Protein AF-A0AAC9HJ24-F1 (afdb_monomer_lite)

Radius of gyration: 16.15 Å; chains: 1; bounding box: 40×28×43 Å

Secondary structure (DSSP, 8-state):
----SHHHHHHHHHHHTTS---HHHHHHHHHHHHH-----EEESS----S-S-EEEEEPPTT-----TT-EE---SHHHHHHHHHTT-EE-SSS----PPTT-EEEE-PBPTTTSTHHHHSS-------GGGBPPEEEEE--

Sequence (142 aa):
MTAMKSDAWDNLMALGDKIDVTREDVREAIKKVRKNKVFKAVLSTTVLPVDGIYVVVTWPPGEIPDIRSVSHYIGHPATRDIVESLGAVPAESKLFKGLEVGERAVCFPIQQGKSKRAENGFTVDQDVNLEDLSVRIITRLG

Organism: Neomoorella thermoacetica (NCBI:txid1525)

Foldseek 3Di:
DDDDPPPVVVVVVVCCVVPVADPVNVVVVVVLVVPPQDAQEEEADDDALDDADKDKDWDDPPDDRQQAQHEYLYPQVLVVVVVVVSHHDHDPDSDDPHDDAFHKYKYWYFDPPRAPCVPPVDGDRDNDDSNRTTIMMMHGHD

pLDDT: mean 75.46, std 17.58, range [37.06, 95.38]

Structure (mmCIF, N/CA/C/O backbone):
data_AF-A0AAC9HJ24-F1
#
_entry.id   AF-A0AAC9HJ24-F1
#
loop_
_atom_site.group_PDB
_atom_site.id
_atom_site.type_symbol
_atom_site.label_atom_id
_atom_site.label_alt_id
_atom_site.label_comp_id
_atom_site.label_asym_id
_atom_site.label_entity_id
_atom_site.label_seq_id
_atom_site.pdbx_PDB_ins_code
_atom_site.Cartn_x
_atom_site.Cartn_y
_atom_site.Cartn_z
_atom_site.occupancy
_atom_site.B_iso_or_equiv
_ato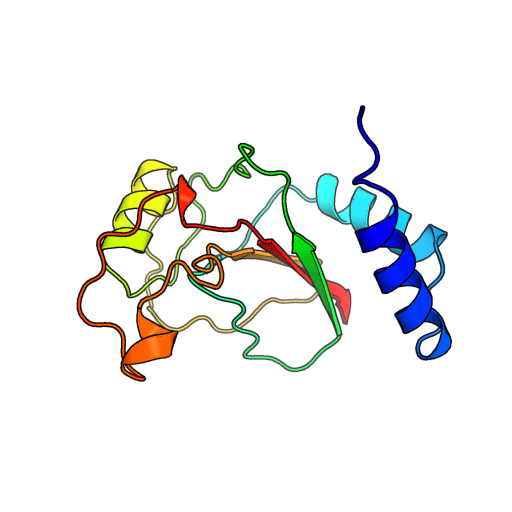m_site.auth_seq_id
_atom_site.auth_comp_id
_atom_site.auth_asym_id
_atom_site.auth_atom_id
_atom_site.pdbx_PDB_model_num
ATOM 1 N N . MET A 1 1 ? 27.026 -13.974 9.454 1.00 37.06 1 MET A N 1
ATOM 2 C CA . MET A 1 1 ? 27.160 -12.574 9.911 1.00 37.06 1 MET A CA 1
ATOM 3 C C . MET A 1 1 ? 25.862 -11.865 9.576 1.00 37.06 1 MET A C 1
ATOM 5 O O . MET A 1 1 ? 25.610 -11.639 8.404 1.00 37.06 1 MET A O 1
ATOM 9 N N . THR A 1 2 ? 25.013 -11.595 10.569 1.00 41.03 2 THR A N 1
ATOM 10 C CA . THR A 1 2 ? 23.695 -10.976 10.344 1.00 41.03 2 THR A CA 1
ATOM 11 C C . THR A 1 2 ? 23.465 -9.896 11.396 1.00 41.03 2 THR A C 1
ATOM 13 O O . THR A 1 2 ? 22.717 -10.083 12.349 1.00 41.03 2 THR A O 1
ATOM 16 N N . ALA A 1 3 ? 24.157 -8.770 11.231 1.00 44.06 3 ALA A N 1
ATOM 17 C CA . ALA A 1 3 ? 23.926 -7.534 11.969 1.00 44.06 3 ALA A CA 1
ATOM 18 C C . ALA A 1 3 ? 23.355 -6.513 10.976 1.00 44.06 3 ALA A C 1
ATOM 20 O O . ALA A 1 3 ? 24.089 -5.776 10.337 1.00 44.06 3 ALA A O 1
ATOM 21 N N . MET A 1 4 ? 22.045 -6.580 10.745 1.00 40.06 4 MET A N 1
ATOM 22 C CA . MET A 1 4 ? 21.308 -5.606 9.918 1.00 40.06 4 MET A CA 1
ATOM 23 C C . MET A 1 4 ? 19.913 -5.303 10.484 1.00 40.06 4 MET A C 1
ATOM 25 O O . MET A 1 4 ? 19.146 -4.552 9.894 1.00 40.06 4 MET A O 1
ATOM 29 N N . LYS A 1 5 ? 19.556 -5.904 11.631 1.00 48.88 5 LYS A N 1
ATOM 30 C CA . LYS A 1 5 ? 18.269 -5.658 12.286 1.00 48.88 5 LYS A CA 1
ATOM 31 C C . LYS A 1 5 ? 18.314 -4.449 13.225 1.00 48.88 5 LYS A C 1
ATOM 33 O O . LYS A 1 5 ? 17.261 -3.866 13.395 1.00 48.88 5 LYS A O 1
ATOM 38 N N . SER A 1 6 ? 19.455 -4.057 13.804 1.00 54.88 6 SER A N 1
ATOM 39 C CA . SER A 1 6 ? 19.523 -2.965 14.800 1.00 54.88 6 SER A CA 1
ATOM 40 C C . SER A 1 6 ? 19.163 -1.601 14.216 1.00 54.88 6 SER A C 1
ATOM 42 O O . SER A 1 6 ? 18.322 -0.896 14.763 1.00 54.88 6 SER A O 1
ATOM 44 N N . ASP A 1 7 ? 19.691 -1.279 13.041 1.00 57.22 7 ASP A N 1
ATOM 45 C CA . ASP A 1 7 ? 19.792 0.120 12.616 1.00 57.22 7 ASP A CA 1
ATOM 46 C C . ASP A 1 7 ? 18.432 0.740 12.262 1.00 57.22 7 ASP A C 1
ATOM 48 O O . ASP A 1 7 ? 18.179 1.915 12.520 1.00 57.22 7 ASP A O 1
ATOM 52 N N . ALA A 1 8 ? 17.505 -0.048 11.713 1.00 53.66 8 ALA A N 1
ATOM 53 C CA . ALA A 1 8 ? 16.149 0.424 11.429 1.00 53.66 8 ALA A CA 1
ATOM 54 C C . ALA A 1 8 ? 15.326 0.643 12.712 1.00 53.66 8 ALA A C 1
ATOM 56 O O . ALA A 1 8 ? 14.492 1.546 12.754 1.00 53.66 8 ALA A O 1
ATOM 57 N N . TRP A 1 9 ? 15.563 -0.162 13.753 1.00 53.41 9 TRP A N 1
ATOM 58 C CA . TRP A 1 9 ? 14.880 -0.029 15.042 1.00 53.41 9 TRP A CA 1
ATOM 59 C C . TRP A 1 9 ? 15.427 1.140 15.846 1.00 53.41 9 TRP A C 1
ATOM 61 O O . TRP A 1 9 ? 14.641 1.888 16.422 1.00 53.41 9 TRP A O 1
ATOM 71 N N . ASP A 1 10 ? 16.743 1.330 15.839 1.00 60.66 10 ASP A N 1
ATOM 72 C CA . ASP A 1 10 ? 17.397 2.419 16.562 1.00 60.66 10 ASP A CA 1
ATOM 73 C C . ASP A 1 10 ? 16.982 3.785 15.992 1.00 60.66 10 ASP A C 1
ATOM 75 O O . ASP A 1 10 ? 16.647 4.702 16.743 1.00 60.66 10 ASP A O 1
ATOM 79 N N . ASN A 1 11 ? 16.850 3.886 14.664 1.00 58.94 11 ASN A N 1
ATOM 80 C CA . ASN A 1 11 ? 16.320 5.078 13.995 1.00 58.94 11 ASN A CA 1
ATOM 81 C C . ASN A 1 11 ? 14.836 5.350 14.313 1.00 58.94 11 ASN A C 1
ATOM 83 O O . ASN A 1 11 ? 14.424 6.507 14.382 1.00 58.94 11 ASN A O 1
ATOM 87 N N . LEU A 1 12 ? 14.029 4.303 14.527 1.00 52.09 12 LEU A N 1
ATOM 88 C CA . LEU A 1 12 ? 12.617 4.441 14.903 1.00 52.09 12 LEU A CA 1
ATOM 89 C C . LEU A 1 12 ? 12.463 4.934 16.352 1.00 52.09 12 LEU A C 1
ATOM 91 O O . LEU A 1 12 ? 11.565 5.720 16.640 1.00 52.09 12 LEU A O 1
ATOM 95 N N . MET A 1 13 ? 13.356 4.501 17.250 1.00 51.88 13 MET A N 1
ATOM 96 C CA . MET A 1 13 ? 13.385 4.928 18.657 1.00 51.88 13 MET A CA 1
ATOM 97 C C . MET A 1 13 ? 13.841 6.380 18.806 1.00 51.88 13 MET A C 1
ATOM 99 O O . MET A 1 13 ? 13.272 7.106 19.613 1.00 51.88 13 MET A O 1
ATOM 103 N N . ALA A 1 14 ? 14.796 6.830 17.988 1.00 58.31 14 ALA A N 1
ATOM 104 C CA . ALA A 1 14 ? 15.254 8.221 17.985 1.00 58.31 14 ALA A CA 1
ATOM 105 C C . ALA A 1 14 ? 14.160 9.228 17.558 1.00 58.31 14 ALA A C 1
ATOM 107 O O . ALA A 1 14 ? 14.235 10.407 17.899 1.00 58.31 14 ALA A O 1
ATOM 108 N N . LEU A 1 15 ? 13.126 8.779 16.830 1.00 50.28 15 LEU A N 1
ATOM 109 C CA . LEU A 1 15 ? 11.932 9.586 16.536 1.00 50.28 15 LEU A CA 1
ATOM 110 C C . LEU A 1 15 ? 10.905 9.595 17.685 1.00 50.28 15 LEU A C 1
ATOM 112 O O . LEU A 1 15 ? 10.113 10.535 17.773 1.00 50.28 15 LEU A O 1
ATOM 116 N N . GLY A 1 16 ? 10.922 8.579 18.556 1.00 46.94 16 GLY A N 1
ATOM 117 C CA . GLY A 1 16 ? 10.030 8.443 19.715 1.00 46.94 16 GLY A CA 1
ATOM 118 C C . GLY A 1 16 ? 10.284 9.475 20.817 1.00 46.94 16 GLY A C 1
ATOM 119 O O . GLY A 1 16 ? 9.381 9.789 21.578 1.00 46.94 16 GLY A O 1
ATOM 120 N N . ASP A 1 17 ? 11.452 10.119 20.844 1.00 48.69 17 ASP A N 1
ATOM 121 C CA . ASP A 1 17 ? 11.712 11.222 21.785 1.00 48.69 17 ASP A CA 1
ATOM 122 C C . ASP A 1 17 ? 10.879 12.488 21.479 1.00 48.69 17 ASP A C 1
ATOM 124 O O . ASP A 1 17 ? 10.866 13.434 22.267 1.00 48.69 17 ASP A O 1
ATOM 128 N N . LYS A 1 18 ? 10.167 12.533 20.340 1.00 49.94 18 LYS A N 1
ATOM 129 C CA . LYS A 1 18 ? 9.280 13.648 19.952 1.00 49.94 18 LYS A CA 1
ATOM 130 C C . LYS A 1 18 ? 7.796 13.281 19.888 1.00 49.94 18 LYS A C 1
ATOM 132 O O . LYS A 1 18 ? 6.979 14.163 19.629 1.00 49.94 18 LYS A O 1
ATOM 137 N N . ILE A 1 19 ? 7.438 12.015 20.095 1.00 55.00 19 ILE A N 1
ATOM 138 C CA . ILE A 1 19 ? 6.058 11.524 20.035 1.00 55.00 19 ILE A CA 1
ATOM 139 C C . ILE A 1 19 ? 5.934 10.411 21.075 1.00 55.00 19 ILE A C 1
ATOM 141 O O . ILE A 1 19 ? 6.689 9.452 21.000 1.00 55.00 19 ILE A O 1
ATOM 145 N N . ASP A 1 20 ? 4.990 10.535 22.009 1.00 61.66 20 ASP A N 1
ATOM 146 C CA . ASP A 1 20 ? 4.744 9.613 23.132 1.00 61.66 20 ASP A CA 1
ATOM 147 C C . ASP A 1 20 ? 4.238 8.231 22.646 1.00 61.66 20 ASP A C 1
ATOM 149 O O . ASP A 1 20 ? 3.083 7.853 22.827 1.00 61.66 20 ASP A O 1
ATOM 153 N N . VAL A 1 21 ? 5.080 7.512 21.900 1.00 58.78 21 VAL A N 1
ATOM 154 C CA . VAL A 1 21 ? 4.805 6.223 21.256 1.00 58.78 21 VAL A CA 1
ATOM 155 C C . VAL A 1 21 ? 5.778 5.205 21.827 1.00 58.78 21 VAL A C 1
ATOM 157 O O . VAL A 1 21 ? 6.984 5.257 21.579 1.00 58.78 21 VAL A O 1
ATOM 160 N N . THR A 1 22 ? 5.255 4.251 22.591 1.00 71.19 22 THR A N 1
ATOM 161 C CA . THR A 1 22 ? 6.073 3.247 23.273 1.00 71.19 22 THR A CA 1
ATOM 162 C C . THR A 1 22 ? 6.431 2.071 22.358 1.00 71.19 22 THR A C 1
ATOM 164 O O . THR A 1 22 ? 5.835 1.835 21.301 1.00 71.19 22 THR A O 1
ATOM 167 N N . ARG A 1 23 ? 7.412 1.261 22.783 1.00 58.44 23 ARG A N 1
ATOM 168 C CA . ARG A 1 23 ? 7.780 0.010 22.091 1.00 58.44 23 ARG A CA 1
ATOM 169 C C . ARG A 1 23 ? 6.606 -0.963 22.012 1.00 58.44 23 ARG A C 1
ATOM 171 O O . ARG A 1 23 ? 6.455 -1.683 21.021 1.00 58.44 23 ARG A O 1
ATOM 178 N N . GLU A 1 24 ? 5.798 -0.993 23.060 1.00 68.62 24 GLU A N 1
ATOM 179 C CA . GLU A 1 24 ? 4.590 -1.797 23.164 1.00 68.62 24 GLU A CA 1
ATOM 180 C C . GLU A 1 24 ? 3.522 -1.314 22.174 1.00 68.62 24 GLU A C 1
ATOM 182 O O . GLU A 1 24 ? 2.938 -2.156 21.492 1.00 68.62 24 GLU A O 1
ATOM 187 N N . ASP A 1 25 ? 3.363 -0.001 21.976 1.00 64.75 25 ASP A N 1
ATOM 188 C CA . ASP A 1 25 ? 2.429 0.558 20.986 1.00 64.75 25 ASP A CA 1
ATOM 189 C C . ASP A 1 25 ? 2.808 0.168 19.556 1.00 64.75 25 ASP A C 1
ATOM 191 O O . ASP A 1 25 ? 1.959 -0.268 18.777 1.00 64.75 25 ASP A O 1
ATOM 195 N N . VAL A 1 26 ? 4.098 0.235 19.210 1.00 61.03 26 VAL A N 1
ATOM 196 C CA . VAL A 1 26 ? 4.589 -0.198 17.890 1.00 61.03 26 VAL A CA 1
ATOM 197 C C . VAL A 1 26 ? 4.390 -1.704 17.702 1.00 61.03 26 VAL A C 1
ATOM 199 O O . VAL A 1 26 ? 3.972 -2.152 16.632 1.00 61.03 26 VAL A O 1
ATOM 202 N N . ARG A 1 27 ? 4.651 -2.516 18.734 1.00 62.41 27 ARG A N 1
ATOM 203 C CA . ARG A 1 27 ? 4.446 -3.975 18.684 1.00 62.41 27 ARG A CA 1
ATOM 204 C C . ARG A 1 27 ? 2.976 -4.344 18.531 1.00 62.41 27 ARG A C 1
ATOM 206 O O . ARG A 1 27 ? 2.659 -5.201 17.704 1.00 62.41 27 ARG A O 1
ATOM 213 N N . GLU A 1 28 ? 2.091 -3.722 19.300 1.00 67.00 28 GLU A N 1
ATOM 214 C CA . GLU A 1 28 ? 0.650 -3.940 19.200 1.00 67.00 28 GLU A CA 1
ATOM 215 C C . GLU A 1 28 ? 0.106 -3.427 17.866 1.00 67.00 28 GLU A C 1
ATOM 217 O O . GLU A 1 28 ? -0.676 -4.130 17.222 1.00 67.00 28 GLU A O 1
ATOM 222 N N . ALA A 1 29 ? 0.606 -2.297 17.357 1.00 60.03 29 ALA A N 1
ATOM 223 C CA . ALA A 1 29 ? 0.303 -1.834 16.009 1.00 60.03 29 ALA A CA 1
ATOM 224 C C . ALA A 1 29 ? 0.740 -2.864 14.960 1.00 60.03 29 ALA A C 1
ATOM 226 O O . ALA A 1 29 ? -0.073 -3.237 14.124 1.00 60.03 29 ALA A O 1
ATOM 227 N N . ILE A 1 30 ? 1.955 -3.419 15.028 1.00 61.06 30 ILE A N 1
ATOM 228 C CA . ILE A 1 30 ? 2.428 -4.456 14.091 1.00 61.06 30 ILE A CA 1
ATOM 229 C C . ILE A 1 30 ? 1.598 -5.745 14.193 1.00 61.06 30 ILE A C 1
ATOM 231 O O . ILE A 1 30 ? 1.276 -6.352 13.168 1.00 61.06 30 ILE A O 1
ATOM 235 N N . LYS A 1 31 ? 1.219 -6.184 15.400 1.00 65.19 31 LYS A N 1
ATOM 236 C CA . LYS A 1 31 ? 0.348 -7.358 15.588 1.00 65.19 31 LYS A CA 1
ATOM 237 C C . LYS A 1 31 ? -1.051 -7.115 15.026 1.00 65.19 31 LYS A C 1
ATOM 239 O O . LYS A 1 31 ? -1.573 -7.961 14.300 1.00 65.19 31 LYS A O 1
ATOM 244 N N . LYS A 1 32 ? -1.650 -5.959 15.320 1.00 58.41 32 LYS A N 1
ATOM 245 C CA . LYS A 1 32 ? -2.953 -5.535 14.790 1.00 58.41 32 LYS A CA 1
ATOM 246 C C . LYS A 1 32 ? -2.891 -5.365 13.273 1.00 58.41 32 LYS A C 1
ATOM 248 O O . LYS A 1 32 ? -3.826 -5.765 12.575 1.00 58.41 32 LYS A O 1
ATOM 253 N N . VAL A 1 33 ? -1.752 -4.883 12.762 1.00 55.53 33 VAL A N 1
ATOM 254 C CA . VAL A 1 33 ? -1.413 -4.866 11.340 1.00 55.53 33 VAL A CA 1
ATOM 255 C C . VAL A 1 33 ? -1.495 -6.295 10.796 1.00 55.53 33 VAL A C 1
ATOM 257 O O . VAL A 1 33 ? -2.393 -6.638 10.044 1.00 55.53 33 VAL A O 1
ATOM 260 N N . ARG A 1 34 ? -0.693 -7.224 11.292 1.00 56.50 34 ARG A N 1
ATOM 261 C CA . ARG A 1 34 ? -0.708 -8.614 10.802 1.00 56.50 34 ARG A CA 1
ATOM 262 C C . ARG A 1 34 ? -2.058 -9.344 10.933 1.00 56.50 34 ARG A C 1
ATOM 264 O O . ARG A 1 34 ? -2.313 -10.263 10.161 1.00 56.50 34 ARG A O 1
ATOM 271 N N . LYS A 1 35 ? -2.924 -8.952 11.878 1.00 52.81 35 LYS A N 1
ATOM 272 C CA . LYS A 1 35 ? -4.212 -9.617 12.153 1.00 52.81 35 LYS A CA 1
ATOM 273 C C . LYS A 1 35 ? -5.367 -9.167 11.247 1.00 52.81 35 LYS A C 1
ATOM 275 O O . LYS A 1 35 ? -6.208 -9.992 10.900 1.00 52.81 35 LYS A O 1
ATOM 280 N N . ASN A 1 36 ? -5.422 -7.894 10.848 1.00 52.84 36 ASN A N 1
ATOM 281 C CA . ASN A 1 36 ? -6.466 -7.401 9.936 1.00 52.84 36 ASN A CA 1
ATOM 282 C C . ASN A 1 36 ? -6.058 -7.721 8.490 1.00 52.84 36 ASN A C 1
ATOM 284 O O . ASN A 1 36 ? -5.098 -7.159 7.977 1.00 52.84 36 ASN A O 1
ATOM 288 N N . LYS A 1 37 ? -6.734 -8.679 7.855 1.00 55.19 37 LYS A N 1
ATOM 289 C CA . LYS A 1 37 ? -6.280 -9.306 6.601 1.00 55.19 37 LYS A CA 1
ATOM 290 C C . LYS A 1 37 ? -6.588 -8.539 5.312 1.00 55.19 37 LYS A C 1
ATOM 292 O O . LYS A 1 37 ? -6.213 -9.017 4.251 1.00 55.19 37 LYS A O 1
ATOM 297 N N . VAL A 1 38 ? -7.274 -7.400 5.361 1.00 75.75 38 VAL A N 1
ATOM 298 C CA . VAL A 1 38 ? -7.813 -6.794 4.135 1.00 75.75 38 VAL A CA 1
ATOM 299 C C . VAL A 1 38 ? -7.039 -5.534 3.778 1.00 75.75 38 VAL A C 1
ATOM 301 O O . VAL A 1 38 ? -7.133 -4.515 4.462 1.00 75.75 38 VAL A O 1
ATOM 304 N N . PHE A 1 39 ? -6.261 -5.612 2.701 1.00 90.56 39 PHE A N 1
ATOM 305 C CA . PHE A 1 39 ? -5.762 -4.424 2.022 1.00 90.56 39 PHE A CA 1
ATOM 306 C C . PHE A 1 39 ? -6.899 -3.805 1.221 1.00 90.56 39 PHE A C 1
ATOM 308 O O . PHE A 1 39 ? -7.626 -4.500 0.515 1.00 90.56 39 PHE A O 1
ATOM 315 N N . LYS A 1 40 ? -7.052 -2.490 1.343 1.00 93.25 40 LYS A N 1
ATOM 316 C CA . LYS A 1 40 ? -8.069 -1.728 0.626 1.00 93.25 40 LYS A CA 1
ATOM 317 C C . LYS A 1 40 ? -7.586 -1.282 -0.749 1.00 93.25 40 LYS A C 1
ATOM 319 O O . LYS A 1 40 ? -8.392 -1.151 -1.666 1.00 93.25 40 LYS A O 1
ATOM 324 N N . ALA A 1 41 ? -6.284 -1.029 -0.875 1.00 94.56 41 ALA A N 1
ATOM 325 C CA . ALA A 1 41 ? -5.706 -0.460 -2.081 1.00 94.56 41 ALA A CA 1
ATOM 326 C C . ALA A 1 41 ? -4.280 -0.951 -2.357 1.00 94.56 41 ALA A C 1
ATOM 328 O O . ALA A 1 41 ? -3.509 -1.230 -1.434 1.00 94.56 41 ALA A O 1
ATOM 329 N N . VAL A 1 42 ? -3.924 -0.971 -3.640 1.00 95.12 42 VAL A N 1
ATOM 330 C CA . VAL A 1 42 ? -2.552 -1.112 -4.138 1.00 95.12 42 VAL A CA 1
ATOM 331 C C . VAL A 1 42 ? -2.131 0.175 -4.857 1.00 95.12 42 VAL A C 1
ATOM 333 O O . VAL A 1 42 ? -2.845 0.672 -5.730 1.00 95.12 42 VAL A O 1
ATOM 336 N N . LEU A 1 43 ? -0.977 0.730 -4.486 1.00 94.06 43 LEU A N 1
ATOM 337 C CA . LEU A 1 43 ? -0.481 2.032 -4.949 1.00 94.06 43 LEU A CA 1
ATOM 338 C C . LEU A 1 43 ? 0.950 1.921 -5.505 1.00 94.06 43 LEU A C 1
ATOM 340 O O . LEU A 1 43 ? 1.722 1.057 -5.097 1.00 94.06 43 LEU A O 1
ATOM 344 N N . SER A 1 44 ? 1.343 2.832 -6.399 1.00 86.25 44 SER A N 1
ATOM 345 C CA . SER A 1 44 ? 2.718 2.911 -6.936 1.00 86.25 44 SER A CA 1
ATOM 346 C C . SER A 1 44 ? 3.670 3.726 -6.058 1.00 86.25 44 SER A C 1
ATOM 348 O O . SER A 1 44 ? 4.880 3.712 -6.254 1.00 86.25 44 SER A O 1
ATOM 350 N N . THR A 1 45 ? 3.141 4.479 -5.097 1.00 86.00 45 THR A N 1
ATOM 351 C CA . THR A 1 45 ? 3.917 5.293 -4.161 1.00 86.00 45 THR A CA 1
ATOM 352 C C . THR A 1 45 ? 3.092 5.568 -2.908 1.00 86.00 45 THR A C 1
ATOM 354 O O . THR A 1 45 ? 1.899 5.266 -2.856 1.00 86.00 45 THR A O 1
ATOM 357 N N . THR A 1 46 ? 3.722 6.161 -1.900 1.00 83.81 46 THR A N 1
ATOM 358 C CA . THR A 1 46 ? 3.055 6.641 -0.691 1.00 83.81 46 THR A CA 1
ATOM 359 C C . THR A 1 46 ? 2.204 7.870 -1.029 1.00 83.81 46 THR A C 1
ATOM 361 O O . THR A 1 46 ? 2.707 8.990 -1.038 1.00 83.81 46 THR A O 1
ATOM 364 N N . VAL A 1 47 ? 0.920 7.663 -1.331 1.00 84.75 47 VAL A N 1
ATOM 365 C CA . VAL A 1 47 ? -0.070 8.737 -1.525 1.00 84.75 47 VAL A CA 1
ATOM 366 C C . VAL A 1 47 ? -0.988 8.783 -0.308 1.00 84.75 47 VAL A C 1
ATOM 368 O O . VAL A 1 47 ? -1.633 7.784 0.005 1.00 84.75 47 VAL A O 1
ATOM 371 N N . LEU A 1 48 ? -1.064 9.939 0.359 1.00 88.19 48 LEU A N 1
ATOM 372 C CA . LEU A 1 48 ? -1.878 10.167 1.560 1.00 88.19 48 LEU A CA 1
ATOM 373 C C . LEU A 1 48 ? -2.803 11.382 1.338 1.00 88.19 48 LEU A C 1
ATOM 375 O O . LEU A 1 48 ? -2.467 12.479 1.767 1.00 88.19 48 LEU A O 1
ATOM 379 N N . PRO A 1 49 ? -3.939 11.228 0.627 1.00 86.50 49 PRO A N 1
ATOM 380 C CA . PRO A 1 49 ? -4.832 12.346 0.290 1.00 86.50 49 PRO A CA 1
ATOM 381 C C . PRO A 1 49 ? -5.582 12.944 1.485 1.00 86.50 49 PRO A C 1
ATOM 383 O O . PRO A 1 49 ? -6.179 14.008 1.358 1.00 86.50 49 PRO A O 1
ATOM 386 N N . VAL A 1 50 ? -5.617 12.227 2.609 1.00 90.81 50 VAL A N 1
ATOM 387 C CA . VAL A 1 50 ? -6.317 12.637 3.825 1.00 90.81 50 VAL A CA 1
ATOM 388 C C . VAL A 1 50 ? -5.291 12.794 4.934 1.00 90.81 50 VAL A C 1
ATOM 390 O O . VAL A 1 50 ? -4.535 11.856 5.200 1.00 90.81 50 VAL A O 1
ATOM 393 N N . ASP A 1 51 ? -5.287 13.948 5.591 1.00 91.56 51 ASP A N 1
ATOM 394 C CA . ASP A 1 51 ? -4.413 14.205 6.734 1.00 91.56 51 ASP A CA 1
ATOM 395 C C . ASP A 1 51 ? -4.717 13.247 7.894 1.00 91.56 51 ASP A C 1
ATOM 397 O O . ASP A 1 51 ? -5.850 12.790 8.089 1.00 91.56 51 ASP A O 1
ATOM 401 N N . GLY A 1 52 ? -3.681 12.920 8.662 1.00 89.94 52 GLY A N 1
ATOM 402 C CA . GLY A 1 52 ? -3.794 12.022 9.803 1.00 89.94 52 GLY A CA 1
ATOM 403 C C . GLY A 1 52 ? -2.474 11.369 10.184 1.00 89.94 52 GLY A C 1
ATOM 404 O O . GLY A 1 52 ? -1.413 11.657 9.626 1.00 89.94 52 GLY A O 1
ATOM 405 N N . ILE A 1 53 ? -2.558 10.456 11.142 1.00 90.31 53 ILE A N 1
ATOM 406 C CA . ILE A 1 53 ? -1.437 9.664 11.628 1.00 90.31 53 ILE A CA 1
ATOM 407 C C . ILE A 1 53 ? -1.390 8.362 10.836 1.00 90.31 53 ILE A C 1
ATOM 409 O O . ILE A 1 53 ? -2.337 7.570 10.837 1.00 90.31 53 ILE A O 1
ATOM 413 N N . TYR A 1 54 ? -0.253 8.115 10.192 1.00 91.31 54 TYR A N 1
ATOM 414 C CA . TYR A 1 54 ? -0.009 6.909 9.414 1.00 91.31 54 TYR A CA 1
ATOM 415 C C . TYR A 1 54 ? 1.201 6.155 9.945 1.00 91.31 54 TYR A C 1
ATOM 417 O O . TYR A 1 54 ? 2.236 6.741 10.254 1.00 91.31 54 TYR A O 1
ATOM 425 N N . VAL A 1 55 ? 1.084 4.831 9.973 1.00 89.50 55 VAL A N 1
ATOM 426 C CA . VAL A 1 55 ? 2.217 3.925 10.136 1.00 89.50 55 VAL A CA 1
ATOM 427 C C . VAL A 1 55 ? 2.604 3.393 8.764 1.00 89.50 55 VAL A C 1
ATOM 429 O O . VAL A 1 55 ? 1.760 2.887 8.021 1.00 89.50 55 VAL A O 1
ATOM 432 N N . VAL A 1 56 ? 3.890 3.500 8.437 1.00 91.12 56 VAL A N 1
ATOM 433 C CA . VAL A 1 56 ? 4.469 2.931 7.219 1.00 91.12 56 VAL A CA 1
ATOM 434 C C . VAL A 1 56 ? 5.503 1.896 7.622 1.00 91.12 56 VAL A C 1
ATOM 436 O O . VAL A 1 56 ? 6.444 2.200 8.349 1.00 91.12 56 VAL A O 1
ATOM 439 N N . VAL A 1 57 ? 5.329 0.668 7.142 1.00 89.31 57 VAL A N 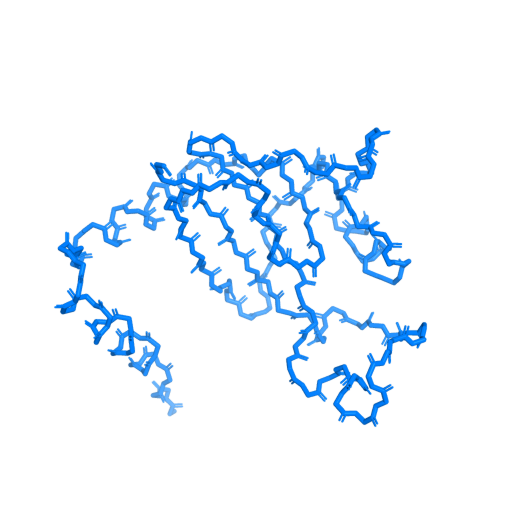1
ATOM 440 C CA . VAL A 1 57 ? 6.251 -0.439 7.403 1.00 89.31 57 VAL A CA 1
ATOM 441 C C . VAL A 1 57 ? 6.789 -0.948 6.079 1.00 89.31 57 VAL A C 1
ATOM 443 O O . VAL A 1 57 ? 6.020 -1.331 5.197 1.00 89.31 57 VAL A O 1
ATOM 446 N N . THR A 1 58 ? 8.111 -0.974 5.942 1.00 87.69 58 THR A N 1
ATOM 447 C CA . THR A 1 58 ? 8.762 -1.675 4.833 1.00 87.69 58 THR A CA 1
ATOM 448 C C . THR A 1 58 ? 8.580 -3.174 5.026 1.00 87.69 58 THR A C 1
ATOM 450 O O . THR A 1 58 ? 8.901 -3.719 6.084 1.00 87.69 58 THR A O 1
ATOM 453 N N . TRP A 1 59 ? 8.031 -3.834 4.015 1.00 87.06 59 TRP A N 1
ATOM 454 C CA . TRP A 1 59 ? 7.828 -5.273 4.024 1.00 87.06 59 TRP A CA 1
ATOM 455 C C . TRP A 1 59 ? 9.158 -6.001 3.762 1.00 87.06 59 TRP A C 1
ATOM 457 O O . TRP A 1 59 ? 10.019 -5.441 3.075 1.00 87.06 59 TRP A O 1
ATOM 467 N N . PRO A 1 60 ? 9.369 -7.213 4.311 1.00 82.50 60 PRO A N 1
ATOM 468 C CA . PRO A 1 60 ? 10.604 -7.957 4.090 1.00 82.50 60 PRO A CA 1
ATOM 469 C C . PRO A 1 60 ? 10.915 -8.151 2.594 1.00 82.50 60 PRO A C 1
ATOM 471 O O . PRO A 1 60 ? 10.009 -8.477 1.823 1.00 82.50 60 PRO A O 1
ATOM 474 N N . PRO A 1 61 ? 12.180 -7.977 2.167 1.00 75.31 61 PRO A N 1
ATOM 475 C CA . PRO A 1 61 ? 12.585 -8.249 0.791 1.00 75.31 61 PRO A CA 1
ATOM 476 C C . PRO A 1 61 ? 12.260 -9.689 0.381 1.00 75.31 61 PRO A C 1
ATOM 478 O O . PRO A 1 61 ? 12.483 -10.619 1.152 1.00 75.31 61 PRO A O 1
ATOM 481 N N . GLY A 1 62 ? 11.753 -9.870 -0.839 1.00 75.00 62 GLY A N 1
ATOM 482 C CA . GLY A 1 62 ? 11.375 -11.185 -1.369 1.00 75.00 62 GLY A CA 1
ATOM 483 C C . GLY A 1 62 ? 10.026 -11.717 -0.874 1.00 75.00 62 GLY A C 1
ATOM 484 O O . GLY A 1 62 ? 9.553 -12.723 -1.394 1.00 75.00 62 GLY A O 1
ATOM 485 N N . GLU A 1 63 ? 9.372 -11.040 0.073 1.00 81.50 63 GLU A N 1
ATOM 486 C CA . GLU A 1 63 ? 7.992 -11.334 0.453 1.00 81.50 63 GLU A CA 1
ATOM 487 C C . GLU A 1 63 ? 7.030 -10.364 -0.242 1.00 81.50 63 GLU A C 1
ATOM 489 O O . GLU A 1 63 ? 7.300 -9.168 -0.362 1.00 81.50 63 GLU A O 1
ATOM 494 N N . ILE A 1 64 ? 5.871 -10.872 -0.665 1.00 83.81 64 ILE A N 1
ATOM 495 C CA . ILE A 1 64 ? 4.794 -10.060 -1.236 1.00 83.81 64 ILE A CA 1
ATOM 496 C C . ILE A 1 64 ? 3.531 -10.312 -0.409 1.00 83.81 64 ILE A C 1
ATOM 498 O O . ILE A 1 64 ? 3.163 -11.471 -0.204 1.00 83.81 64 ILE A O 1
ATOM 502 N N . PRO A 1 65 ? 2.866 -9.263 0.101 1.00 87.19 65 PRO A N 1
ATOM 503 C CA . PRO A 1 65 ? 1.576 -9.420 0.751 1.00 87.19 65 PRO A CA 1
ATOM 504 C C . PRO A 1 65 ? 0.536 -9.956 -0.239 1.00 87.19 65 PRO A C 1
ATOM 506 O O . PRO A 1 65 ? 0.562 -9.630 -1.422 1.00 87.19 65 PRO A O 1
ATOM 509 N N . ASP A 1 66 ? -0.413 -10.750 0.252 1.00 88.94 66 ASP A N 1
ATOM 510 C CA . ASP A 1 66 ? -1.530 -11.214 -0.570 1.00 88.94 66 ASP A CA 1
ATOM 511 C C . ASP A 1 66 ? -2.424 -10.027 -0.963 1.00 88.94 66 ASP A C 1
ATOM 513 O O . ASP A 1 66 ? -3.094 -9.438 -0.113 1.00 88.94 66 ASP A O 1
ATOM 517 N N . ILE A 1 67 ? -2.397 -9.667 -2.247 1.00 92.50 67 ILE A N 1
ATOM 518 C CA . ILE A 1 67 ? -3.154 -8.551 -2.833 1.00 92.50 67 ILE A CA 1
ATOM 519 C C . ILE A 1 67 ? -4.216 -9.022 -3.832 1.00 92.50 67 ILE A C 1
ATOM 521 O O . ILE A 1 67 ? -4.738 -8.220 -4.608 1.00 92.50 67 ILE A O 1
ATOM 525 N N . ARG A 1 68 ? -4.557 -10.316 -3.823 1.00 92.25 68 ARG A N 1
ATOM 526 C CA . ARG A 1 68 ? -5.567 -10.866 -4.732 1.00 92.25 68 ARG A CA 1
ATOM 527 C C . ARG A 1 68 ? -6.909 -10.165 -4.538 1.00 92.25 68 ARG A C 1
ATOM 529 O O . ARG A 1 68 ? -7.384 -10.014 -3.413 1.00 92.25 68 ARG A O 1
ATOM 536 N N . SER A 1 69 ? -7.508 -9.744 -5.648 1.00 92.00 69 SER A N 1
ATOM 537 C CA . SER A 1 69 ? -8.775 -9.004 -5.701 1.00 92.00 69 SER A CA 1
ATOM 538 C C . SER A 1 69 ? -8.749 -7.624 -5.033 1.00 92.00 69 SER A C 1
ATOM 540 O O . SER A 1 69 ? -9.801 -7.005 -4.873 1.00 92.00 69 SER A O 1
ATOM 542 N N . VAL A 1 70 ? -7.576 -7.110 -4.652 1.00 94.62 70 VAL A N 1
ATOM 543 C CA . VAL A 1 70 ? -7.441 -5.757 -4.103 1.00 94.62 70 VAL A CA 1
ATOM 544 C C . VAL A 1 70 ? -7.376 -4.757 -5.250 1.00 94.62 70 VAL A C 1
ATOM 546 O O . VAL A 1 70 ? -6.628 -4.948 -6.209 1.00 94.62 70 VAL A O 1
ATOM 549 N N . SER A 1 71 ? -8.141 -3.672 -5.147 1.00 95.38 71 SER A N 1
ATOM 550 C CA . SER A 1 71 ? -8.147 -2.618 -6.159 1.00 95.38 71 SER A CA 1
ATOM 551 C C . SER A 1 71 ? -6.819 -1.858 -6.196 1.00 95.38 71 SER A C 1
ATOM 553 O O . SER A 1 71 ? -6.330 -1.399 -5.162 1.00 95.3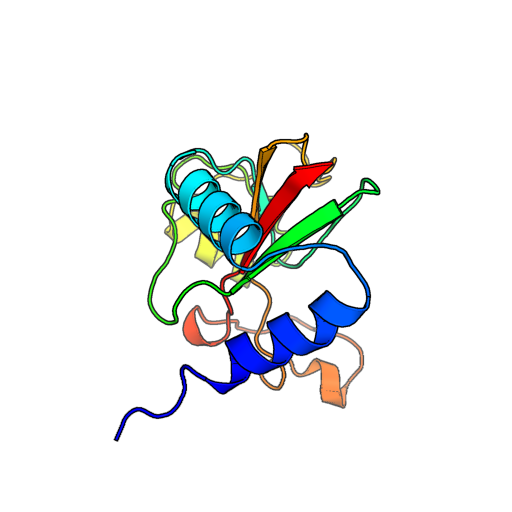8 71 SER A O 1
ATOM 555 N N . HIS A 1 72 ? -6.249 -1.667 -7.382 1.00 95.38 72 HIS A N 1
ATOM 556 C CA . HIS A 1 72 ? -5.051 -0.862 -7.596 1.00 95.38 72 HIS A CA 1
ATOM 557 C C . HIS A 1 72 ? -5.373 0.462 -8.297 1.00 95.38 72 HIS A C 1
ATOM 559 O O . HIS A 1 72 ? -6.306 0.555 -9.093 1.00 95.38 72 HIS A O 1
ATOM 565 N N . TYR A 1 73 ? -4.584 1.492 -7.989 1.00 94.31 73 TYR A N 1
ATOM 566 C CA . TYR A 1 73 ? -4.715 2.848 -8.544 1.00 94.31 73 TYR A CA 1
ATOM 567 C C . TYR A 1 73 ? -3.467 3.238 -9.350 1.00 94.31 73 TYR A C 1
ATOM 569 O O . TYR A 1 73 ? -3.049 4.397 -9.379 1.00 94.31 73 TYR A O 1
ATOM 577 N N . ILE A 1 74 ? -2.807 2.251 -9.957 1.00 90.50 74 ILE A N 1
ATOM 578 C CA . ILE A 1 74 ? -1.503 2.432 -10.591 1.00 90.50 74 ILE A CA 1
ATOM 579 C C . ILE A 1 74 ? -1.681 2.907 -12.033 1.00 90.50 74 ILE A C 1
ATOM 581 O O . ILE A 1 74 ? -2.293 2.244 -12.865 1.00 90.50 74 ILE A O 1
ATOM 585 N N . GLY A 1 75 ? -1.111 4.077 -12.334 1.00 85.56 75 GLY A N 1
ATOM 586 C CA . GLY A 1 75 ? -1.125 4.653 -13.681 1.00 85.56 75 GLY A CA 1
ATO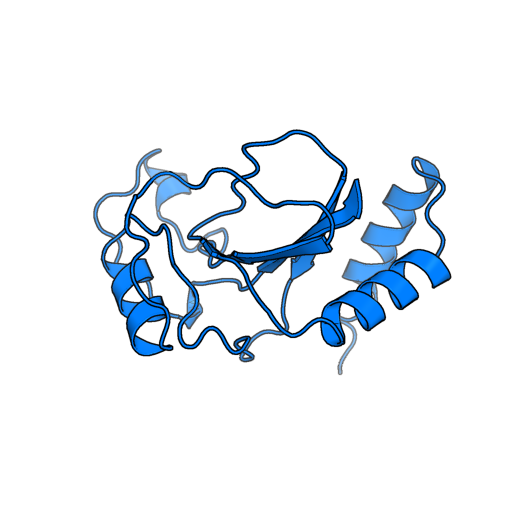M 587 C C . GLY A 1 75 ? 0.032 4.211 -14.582 1.00 85.56 75 GLY A C 1
ATOM 588 O O . GLY A 1 75 ? -0.100 4.296 -15.798 1.00 85.56 75 GLY A O 1
ATOM 589 N N . HIS A 1 76 ? 1.152 3.759 -14.007 1.00 83.19 76 HIS A N 1
ATOM 590 C CA . HIS A 1 76 ? 2.346 3.376 -14.766 1.00 83.19 76 HIS A CA 1
ATOM 591 C C . HIS A 1 76 ? 2.195 1.948 -15.323 1.00 83.19 76 HIS A 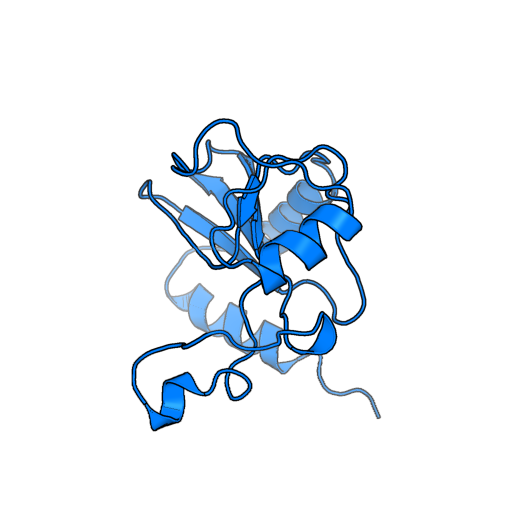C 1
ATOM 593 O O . HIS A 1 76 ? 2.044 1.032 -14.508 1.00 83.19 76 HIS A O 1
ATOM 599 N N . PRO A 1 77 ? 2.261 1.728 -16.654 1.00 85.06 77 PRO A N 1
ATOM 600 C CA . PRO A 1 77 ? 2.005 0.423 -17.270 1.00 85.06 77 PRO A CA 1
ATOM 601 C C . PRO A 1 77 ? 2.848 -0.714 -16.684 1.00 85.06 77 PRO A C 1
ATOM 603 O O . PRO A 1 77 ? 2.285 -1.710 -16.251 1.00 85.06 77 PRO A O 1
ATOM 606 N N . ALA A 1 78 ? 4.165 -0.531 -16.535 1.00 84.88 78 ALA A N 1
ATOM 607 C CA . ALA A 1 78 ? 5.034 -1.599 -16.028 1.00 84.88 78 ALA A CA 1
ATOM 608 C C . ALA A 1 78 ? 4.674 -2.032 -14.594 1.00 84.88 78 ALA A C 1
ATOM 610 O O . ALA A 1 78 ? 4.613 -3.215 -14.276 1.00 84.88 78 ALA A O 1
ATOM 611 N N . THR A 1 79 ? 4.377 -1.071 -13.712 1.00 85.81 79 THR A N 1
ATOM 612 C CA . THR A 1 79 ? 4.020 -1.381 -12.320 1.00 85.81 79 THR A CA 1
ATOM 613 C C . THR A 1 79 ? 2.614 -1.970 -12.238 1.00 85.81 79 THR A C 1
ATOM 615 O O . THR A 1 79 ? 2.369 -2.829 -11.396 1.00 85.81 79 THR A O 1
ATOM 618 N N . ARG A 1 80 ? 1.699 -1.535 -13.115 1.00 90.25 80 ARG A N 1
ATOM 619 C CA . ARG A 1 80 ? 0.358 -2.111 -13.242 1.00 90.25 80 ARG A CA 1
ATOM 620 C C . ARG A 1 80 ? 0.454 -3.587 -13.609 1.00 90.25 80 ARG A C 1
ATOM 622 O O . ARG A 1 80 ? -0.116 -4.411 -12.907 1.00 90.25 80 ARG A O 1
ATOM 629 N N . ASP A 1 81 ? 1.196 -3.907 -14.662 1.00 90.69 81 ASP A N 1
ATOM 630 C CA . ASP A 1 81 ? 1.279 -5.271 -15.180 1.00 90.69 81 ASP A CA 1
ATOM 631 C C . ASP A 1 81 ? 1.886 -6.219 -14.120 1.00 90.69 81 ASP A C 1
ATOM 633 O O . ASP A 1 81 ? 1.396 -7.332 -13.923 1.00 90.69 81 ASP A O 1
ATOM 637 N N . ILE A 1 82 ? 2.862 -5.738 -13.333 1.00 90.00 82 ILE A N 1
ATOM 638 C CA . ILE A 1 82 ? 3.382 -6.458 -12.159 1.00 90.00 82 ILE A CA 1
ATOM 639 C C . ILE A 1 82 ? 2.276 -6.730 -11.136 1.00 90.00 82 ILE A C 1
ATOM 641 O O . ILE A 1 82 ? 2.078 -7.882 -10.753 1.00 90.00 82 ILE A O 1
ATOM 645 N N . VAL A 1 83 ? 1.552 -5.711 -10.663 1.00 92.25 83 VAL A N 1
ATOM 646 C CA . VAL A 1 83 ? 0.563 -5.927 -9.590 1.00 92.25 83 VAL A CA 1
ATOM 647 C C . VAL A 1 83 ? -0.649 -6.734 -10.055 1.00 92.25 83 VAL A C 1
ATOM 649 O O . VAL A 1 83 ? -1.211 -7.489 -9.263 1.00 92.25 83 VAL A O 1
ATOM 652 N N . GLU A 1 84 ? -1.028 -6.627 -11.328 1.00 94.56 84 GLU A N 1
ATOM 653 C CA . GLU A 1 84 ? -2.096 -7.433 -11.922 1.00 94.56 84 GLU A CA 1
ATOM 654 C C . GLU A 1 84 ? -1.668 -8.900 -12.046 1.00 94.56 84 GLU A C 1
ATOM 656 O O . GLU A 1 84 ? -2.450 -9.789 -11.710 1.00 94.56 84 GLU A O 1
ATOM 661 N N . SER A 1 85 ? -0.401 -9.177 -12.389 1.00 93.19 85 SER A N 1
ATOM 662 C CA . SER A 1 85 ? 0.143 -10.547 -12.355 1.00 93.19 85 SER A CA 1
ATOM 663 C C . SER A 1 85 ? 0.138 -11.171 -10.948 1.00 93.19 85 SER A C 1
ATOM 665 O O . SER A 1 85 ? 0.055 -12.390 -10.805 1.00 93.19 85 SER A O 1
ATOM 667 N N . LEU A 1 86 ? 0.164 -10.335 -9.903 1.00 91.19 86 LEU A N 1
ATOM 668 C CA . LEU A 1 86 ? 0.046 -10.731 -8.494 1.00 91.19 86 LEU A CA 1
ATOM 669 C C . LEU A 1 86 ? -1.420 -10.859 -8.024 1.00 91.19 86 LEU A C 1
ATOM 671 O O . LEU A 1 86 ? -1.677 -11.226 -6.875 1.00 91.19 86 LEU A O 1
ATOM 675 N N . GLY A 1 87 ? -2.384 -10.580 -8.906 1.00 92.12 87 GLY A N 1
ATOM 676 C CA . GLY A 1 87 ? -3.818 -10.741 -8.677 1.00 92.12 87 GLY A CA 1
ATOM 677 C C . GLY A 1 87 ? -4.553 -9.487 -8.202 1.00 92.12 87 GLY A C 1
ATOM 678 O O . GLY A 1 87 ? -5.732 -9.594 -7.855 1.00 92.12 87 GLY A O 1
ATOM 679 N N . ALA A 1 88 ? -3.908 -8.318 -8.172 1.00 94.69 88 ALA A N 1
ATOM 680 C CA . ALA A 1 88 ? -4.620 -7.059 -7.963 1.00 94.69 88 ALA A CA 1
ATOM 681 C C . ALA A 1 88 ? -5.517 -6.744 -9.170 1.00 94.69 88 ALA A C 1
ATOM 683 O O . ALA A 1 88 ? -5.227 -7.137 -10.297 1.00 94.69 88 ALA A O 1
ATOM 684 N N . VAL A 1 89 ? -6.598 -6.004 -8.942 1.00 95.38 89 VAL A N 1
ATOM 685 C CA . VAL A 1 89 ? -7.558 -5.631 -9.992 1.00 95.38 89 VAL A CA 1
ATOM 686 C C . VAL A 1 89 ? -7.568 -4.119 -10.184 1.00 95.38 89 VAL A C 1
ATOM 688 O O . VAL A 1 89 ? -7.414 -3.394 -9.202 1.00 95.38 89 VAL A O 1
ATOM 691 N N . PRO A 1 90 ? -7.737 -3.595 -11.405 1.00 95.06 90 PRO A N 1
ATOM 692 C CA . PRO A 1 90 ? -7.830 -2.154 -11.602 1.00 95.06 90 PRO A CA 1
ATOM 693 C C . PRO A 1 90 ? -9.036 -1.587 -10.847 1.00 95.06 90 PRO A C 1
ATOM 695 O O . PRO A 1 90 ? -10.134 -2.142 -10.896 1.00 95.06 90 PRO A O 1
ATOM 698 N N . ALA A 1 91 ? -8.836 -0.480 -10.131 1.00 93.12 91 ALA A N 1
ATOM 699 C CA . ALA A 1 91 ? -9.940 0.271 -9.550 1.00 93.12 91 ALA A CA 1
ATOM 700 C C . ALA A 1 91 ? -10.827 0.877 -10.654 1.00 93.12 91 ALA A C 1
ATOM 702 O O . ALA A 1 91 ? -10.340 1.263 -11.717 1.00 93.12 91 ALA A O 1
ATOM 703 N N . GLU A 1 92 ? -12.123 1.040 -10.372 1.00 88.25 92 GLU A N 1
ATOM 704 C CA . GLU A 1 92 ? -13.076 1.689 -11.292 1.00 88.25 92 GLU A CA 1
ATOM 705 C C . GLU A 1 92 ? -12.688 3.141 -11.619 1.00 88.25 92 GLU A C 1
ATOM 707 O O . GLU A 1 92 ? -13.024 3.673 -12.676 1.00 88.25 92 GLU A O 1
ATOM 712 N N . SER A 1 93 ? -11.951 3.787 -10.712 1.00 88.38 93 SER A N 1
ATOM 713 C CA . SER A 1 93 ? -11.406 5.129 -10.879 1.00 88.38 93 SER A CA 1
ATOM 714 C C . SER A 1 93 ? -9.915 5.140 -10.572 1.00 88.38 93 SER A C 1
ATOM 716 O O . SER A 1 93 ? -9.456 4.490 -9.637 1.00 88.38 93 SER A O 1
ATOM 718 N N . LYS A 1 94 ? -9.157 5.960 -11.307 1.00 81.19 94 LYS A N 1
ATOM 719 C CA . LYS A 1 94 ? -7.729 6.201 -11.036 1.00 81.19 94 LYS A CA 1
ATOM 720 C C . LYS A 1 94 ? -7.490 7.086 -9.807 1.00 81.19 94 LYS A C 1
ATOM 722 O O . LYS A 1 94 ? -6.346 7.262 -9.399 1.00 81.19 94 LYS A O 1
ATOM 727 N N . LEU A 1 95 ? -8.544 7.665 -9.229 1.00 86.38 95 LEU A N 1
ATOM 728 C CA . LEU A 1 95 ? -8.436 8.574 -8.094 1.00 86.38 95 LEU A CA 1
ATOM 729 C C . LEU A 1 95 ? -8.569 7.811 -6.775 1.00 86.38 95 LEU A C 1
ATOM 731 O O . LEU A 1 95 ? -9.658 7.387 -6.388 1.00 86.38 95 LEU A O 1
ATOM 735 N N . PHE A 1 96 ? -7.449 7.679 -6.068 1.00 91.62 96 PHE A N 1
ATOM 736 C CA . PHE A 1 96 ? -7.426 7.147 -4.712 1.00 91.62 96 PHE A CA 1
ATOM 737 C C . PHE A 1 96 ? -7.913 8.213 -3.721 1.00 91.62 96 PHE A C 1
ATOM 739 O O . PHE A 1 96 ? -7.336 9.295 -3.642 1.00 91.62 96 PHE A O 1
ATOM 746 N N . LYS A 1 97 ? -8.972 7.910 -2.962 1.00 91.69 97 LYS A N 1
ATOM 747 C CA . LYS A 1 97 ? -9.593 8.850 -2.006 1.00 91.69 97 LYS A CA 1
ATOM 748 C C . LYS A 1 97 ? -8.939 8.862 -0.619 1.00 91.69 97 LYS A C 1
ATOM 750 O O . LYS A 1 97 ? -9.323 9.669 0.218 1.00 91.69 97 LYS A O 1
ATOM 755 N N . GLY A 1 98 ? -7.954 7.998 -0.383 1.00 92.19 98 GLY A N 1
ATOM 756 C CA . GLY A 1 98 ? -7.319 7.822 0.920 1.00 92.19 98 GLY A CA 1
ATOM 757 C C . GLY A 1 98 ? -7.813 6.585 1.665 1.00 92.19 98 GLY A C 1
ATOM 758 O O . GLY A 1 98 ? -8.618 5.814 1.149 1.00 92.19 98 GLY A O 1
ATOM 759 N N . LEU A 1 99 ? -7.261 6.393 2.863 1.00 91.31 99 LEU A N 1
ATOM 760 C CA . LEU A 1 99 ? -7.602 5.302 3.775 1.00 91.31 99 LEU A CA 1
ATOM 761 C C . LEU A 1 99 ? -8.508 5.826 4.887 1.00 91.31 99 LEU A C 1
ATOM 763 O O . LEU A 1 99 ? -8.266 6.910 5.423 1.00 91.31 99 LEU A O 1
ATOM 767 N N . GLU A 1 100 ? -9.498 5.043 5.287 1.00 91.38 100 GLU A N 1
ATOM 768 C CA . GLU A 1 100 ? -10.193 5.218 6.561 1.00 91.38 100 GLU A CA 1
ATOM 769 C C . GLU A 1 100 ? -9.327 4.713 7.729 1.00 91.38 100 GLU A C 1
ATOM 771 O O . GLU A 1 100 ? -8.338 3.996 7.546 1.00 91.38 100 GLU A O 1
ATOM 776 N N . VAL A 1 101 ? -9.662 5.110 8.960 1.00 88.56 101 VAL A N 1
ATOM 777 C CA . VAL A 1 101 ? -8.927 4.671 10.156 1.00 88.56 101 VAL A CA 1
ATOM 778 C C . VAL A 1 101 ? -8.989 3.145 10.275 1.00 88.56 101 VAL A C 1
ATOM 780 O O . VAL A 1 101 ? -10.060 2.547 10.299 1.00 88.56 101 VAL A O 1
ATOM 783 N N . GLY A 1 102 ? -7.822 2.505 10.364 1.00 86.19 102 GLY A N 1
ATOM 784 C CA . GLY A 1 102 ? -7.681 1.049 10.398 1.00 86.19 102 GLY A CA 1
ATOM 785 C C . GLY A 1 102 ? -7.557 0.375 9.027 1.00 86.19 102 GLY A C 1
ATOM 786 O O . GLY A 1 102 ? -7.167 -0.798 8.984 1.00 86.19 102 GLY A O 1
ATOM 787 N N . GLU A 1 103 ? -7.819 1.086 7.925 1.00 91.12 103 GLU A N 1
ATOM 788 C CA . GLU A 1 103 ? -7.586 0.582 6.570 1.00 91.12 103 GLU A CA 1
ATOM 789 C C . GLU A 1 103 ? -6.106 0.614 6.187 1.00 91.12 103 GLU A C 1
ATOM 791 O O . GLU A 1 103 ? -5.275 1.308 6.792 1.00 91.12 103 GLU A O 1
ATOM 796 N N . ARG A 1 104 ? -5.775 -0.167 5.149 1.00 92.25 104 ARG A N 1
ATOM 797 C CA . ARG A 1 104 ? -4.404 -0.314 4.662 1.00 92.25 104 ARG A CA 1
ATOM 798 C C . ARG A 1 104 ? -4.263 -0.281 3.164 1.00 92.25 104 ARG A C 1
ATOM 800 O O . ARG A 1 104 ? -5.108 -0.807 2.443 1.00 92.25 104 ARG A O 1
ATOM 807 N N . ALA A 1 105 ? -3.109 0.209 2.734 1.00 94.44 105 ALA A N 1
ATOM 808 C CA . ALA A 1 105 ? -2.647 0.098 1.364 1.00 94.44 105 ALA A CA 1
ATOM 809 C C . ALA A 1 105 ? -1.303 -0.631 1.295 1.00 94.44 105 ALA A C 1
ATOM 811 O O . ALA A 1 105 ? -0.439 -0.443 2.156 1.00 94.44 105 ALA A O 1
ATOM 812 N N . VAL A 1 106 ? -1.121 -1.425 0.242 1.00 93.88 106 VAL A N 1
ATOM 813 C CA . VAL A 1 106 ? 0.201 -1.894 -0.187 1.00 93.88 106 VAL A CA 1
ATOM 814 C C . VAL A 1 106 ? 0.727 -0.919 -1.224 1.00 93.88 106 VAL A C 1
ATOM 816 O O . VAL A 1 106 ? 0.008 -0.523 -2.136 1.00 93.88 106 VAL A O 1
ATOM 819 N N . CYS A 1 107 ? 1.982 -0.524 -1.090 1.00 92.88 107 CYS A N 1
ATOM 820 C CA . CYS A 1 107 ? 2.648 0.370 -2.020 1.00 92.88 107 CYS A CA 1
ATOM 821 C C . CYS A 1 107 ? 3.865 -0.319 -2.621 1.00 92.88 107 CYS A C 1
ATOM 823 O O . CYS A 1 107 ? 4.627 -0.959 -1.895 1.00 92.88 107 CYS A O 1
ATOM 825 N N . PHE A 1 108 ? 4.063 -0.104 -3.918 1.00 90.19 108 PHE A N 1
ATOM 826 C CA . PHE A 1 108 ? 5.199 -0.589 -4.694 1.00 90.19 108 PHE A CA 1
ATOM 827 C C . PHE A 1 108 ? 6.049 0.582 -5.226 1.00 90.19 108 PHE A C 1
ATOM 829 O O . PHE A 1 108 ? 6.091 0.803 -6.437 1.00 90.19 108 PHE A O 1
ATOM 836 N N . PRO A 1 109 ? 6.684 1.398 -4.360 1.00 87.06 109 PRO A N 1
ATOM 837 C CA . PRO A 1 109 ? 7.619 2.417 -4.820 1.00 87.06 109 PRO A CA 1
ATOM 838 C C . PRO A 1 109 ? 8.856 1.797 -5.472 1.00 87.06 109 PRO A C 1
ATOM 840 O O . PRO A 1 109 ? 9.415 0.820 -4.973 1.00 87.06 109 PRO A O 1
ATOM 843 N N . ILE A 1 110 ? 9.340 2.435 -6.536 1.00 82.12 110 ILE A N 1
ATOM 844 C CA . ILE A 1 110 ? 10.648 2.134 -7.127 1.00 82.12 110 ILE A CA 1
ATOM 845 C C . ILE A 1 110 ? 11.741 2.449 -6.095 1.00 82.12 110 ILE A C 1
ATOM 847 O O . ILE A 1 110 ? 11.709 3.494 -5.436 1.00 82.12 110 ILE A O 1
ATOM 851 N N . GLN A 1 111 ? 12.706 1.546 -5.940 1.00 74.62 111 GLN A N 1
ATOM 852 C CA . GLN A 1 111 ? 13.850 1.718 -5.051 1.00 74.62 111 GLN A CA 1
ATOM 853 C C . GLN A 1 111 ? 14.674 2.953 -5.455 1.00 74.62 111 GLN A C 1
ATOM 855 O O . GLN A 1 111 ? 14.877 3.250 -6.637 1.00 74.62 111 GLN A O 1
ATOM 860 N N . GLN A 1 112 ? 15.160 3.699 -4.460 1.00 64.25 112 GLN A N 1
ATOM 861 C CA . GLN A 1 112 ? 16.021 4.856 -4.712 1.00 64.25 112 GLN A CA 1
ATOM 862 C C . GLN A 1 112 ? 17.307 4.419 -5.427 1.00 64.25 112 GLN A C 1
ATOM 864 O O . GLN A 1 112 ? 17.891 3.394 -5.093 1.00 64.25 112 GLN A O 1
ATOM 869 N N . GLY A 1 113 ? 17.724 5.185 -6.437 1.00 59.88 113 GLY A N 1
ATOM 870 C CA . GLY A 1 113 ? 18.877 4.857 -7.287 1.00 59.88 113 GLY A CA 1
ATOM 871 C C . GLY A 1 113 ? 18.567 3.919 -8.461 1.00 59.88 113 GLY A C 1
ATOM 872 O O . GLY A 1 113 ? 19.363 3.849 -9.389 1.00 59.88 113 GLY A O 1
ATOM 873 N N . LYS A 1 114 ? 17.400 3.258 -8.477 1.00 60.62 114 LYS A N 1
ATOM 874 C CA . LYS A 1 114 ? 16.924 2.466 -9.628 1.00 60.62 114 LYS A CA 1
ATOM 875 C C . LYS A 1 114 ? 16.091 3.285 -10.612 1.00 60.62 114 LYS A C 1
ATOM 877 O O . LYS A 1 114 ? 16.030 2.972 -11.795 1.00 60.62 114 LYS A O 1
ATOM 882 N N . SER A 1 115 ? 15.503 4.392 -10.154 1.00 55.19 115 SER A N 1
ATOM 883 C CA . SER A 1 115 ? 14.868 5.359 -11.046 1.00 55.19 115 SER A CA 1
ATOM 884 C C . SER A 1 115 ? 15.920 6.267 -11.696 1.00 55.19 115 SER A C 1
ATOM 886 O O . SER A 1 115 ? 16.601 7.003 -10.980 1.00 55.19 115 SER A O 1
ATOM 888 N N . LYS A 1 116 ? 15.951 6.377 -13.032 1.00 52.88 116 LYS A N 1
ATOM 889 C CA . LYS A 1 116 ? 16.720 7.427 -13.753 1.00 52.88 116 LYS A CA 1
ATOM 890 C C . LYS A 1 116 ? 16.247 8.872 -13.472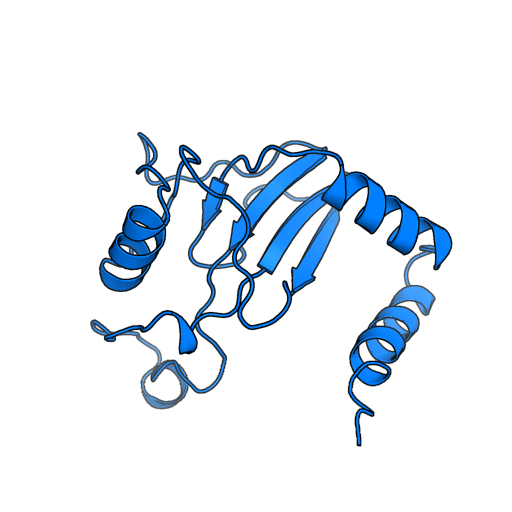 1.00 52.88 116 LYS A C 1
ATOM 892 O O . LYS A 1 116 ? 16.713 9.818 -14.100 1.00 52.88 116 LYS A O 1
ATOM 897 N N . ARG A 1 117 ? 15.324 9.077 -12.517 1.00 48.47 117 ARG A N 1
ATOM 898 C CA . ARG A 1 117 ? 14.880 10.407 -12.056 1.00 48.47 117 ARG A CA 1
ATOM 899 C C . ARG A 1 117 ? 16.022 11.251 -11.497 1.00 48.47 117 ARG A C 1
ATOM 901 O O . ARG A 1 117 ? 15.951 12.468 -11.615 1.00 48.47 117 ARG A O 1
ATOM 908 N N . ALA A 1 118 ? 17.039 10.613 -10.910 1.00 47.97 118 ALA A N 1
ATOM 909 C CA . ALA A 1 118 ? 18.205 11.300 -10.357 1.00 47.97 118 ALA A CA 1
ATOM 910 C C . ALA A 1 118 ? 19.019 12.054 -11.424 1.00 47.97 118 ALA A C 1
ATOM 912 O O . ALA A 1 118 ? 19.702 13.012 -11.084 1.00 47.97 118 ALA A O 1
ATOM 913 N N . GLU A 1 119 ? 18.911 11.661 -12.697 1.00 46.41 119 GLU A N 1
ATOM 914 C CA . GLU A 1 119 ? 19.653 12.293 -13.792 1.00 46.41 119 GLU A CA 1
ATOM 915 C C . GLU A 1 119 ? 18.808 13.307 -14.580 1.00 46.41 119 GLU A C 1
ATOM 917 O O . GLU A 1 119 ? 19.334 14.339 -14.975 1.00 46.41 119 GLU A O 1
ATOM 922 N N . ASN A 1 120 ? 17.499 13.070 -14.770 1.00 43.09 120 ASN A N 1
ATOM 923 C CA . ASN A 1 120 ? 16.704 13.829 -15.755 1.00 43.09 120 ASN A CA 1
ATOM 924 C C . ASN A 1 120 ? 15.417 14.494 -15.228 1.00 43.09 120 ASN A C 1
ATOM 926 O O . ASN A 1 120 ? 14.672 15.076 -16.013 1.00 43.09 120 ASN A O 1
ATOM 930 N N . GLY A 1 121 ? 15.093 14.398 -13.933 1.00 44.75 121 GLY A N 1
ATOM 931 C CA . GLY A 1 121 ? 13.920 15.073 -13.344 1.00 44.75 121 GLY A CA 1
ATOM 932 C C . GLY A 1 121 ? 12.539 14.540 -13.771 1.00 44.75 121 GLY A C 1
ATOM 933 O O . GLY A 1 121 ? 11.541 14.865 -13.133 1.00 44.75 121 GLY A O 1
ATOM 934 N N . PHE A 1 122 ? 12.464 13.663 -14.778 1.00 43.88 122 PHE A N 1
ATOM 935 C CA . PHE A 1 122 ? 11.242 12.992 -15.234 1.00 43.88 122 PHE A CA 1
ATOM 936 C C . PHE A 1 122 ? 11.511 11.514 -15.557 1.00 43.88 122 PHE A C 1
ATOM 938 O O . PHE A 1 122 ? 12.645 11.097 -15.786 1.00 43.88 122 PHE A O 1
ATOM 945 N N . THR A 1 123 ? 10.454 10.702 -15.549 1.00 47.69 123 THR A N 1
ATOM 946 C CA . THR A 1 123 ? 10.495 9.266 -15.877 1.00 47.69 123 THR A CA 1
ATOM 947 C C . THR A 1 123 ? 9.831 9.082 -17.236 1.00 47.69 123 THR A C 1
ATOM 949 O O . THR A 1 123 ? 8.630 9.314 -17.333 1.00 47.69 123 THR A O 1
ATOM 952 N N . VAL A 1 124 ? 10.598 8.704 -18.260 1.00 46.69 124 VAL A N 1
ATOM 953 C CA . VAL A 1 124 ? 10.064 8.198 -19.536 1.00 46.69 124 VAL A CA 1
ATOM 954 C C . VAL A 1 124 ? 10.166 6.677 -19.471 1.00 46.69 124 VAL A C 1
ATOM 956 O O . VAL A 1 124 ? 11.254 6.187 -19.162 1.00 46.69 124 VAL A O 1
ATOM 959 N N . ASP A 1 125 ? 9.027 5.998 -19.645 1.00 52.66 125 ASP A N 1
ATOM 960 C CA . ASP A 1 125 ? 8.806 4.543 -19.738 1.00 52.66 125 ASP A CA 1
ATOM 961 C C . ASP A 1 125 ? 10.000 3.683 -19.300 1.00 52.66 125 ASP A C 1
ATOM 963 O O . ASP A 1 125 ? 10.787 3.190 -20.107 1.00 52.66 125 ASP A O 1
ATOM 967 N N . GLN A 1 126 ? 10.171 3.549 -17.982 1.00 55.66 126 GLN A N 1
ATOM 968 C CA . GLN A 1 126 ? 11.160 2.628 -17.433 1.00 55.66 126 GLN A CA 1
ATOM 969 C C . GLN A 1 126 ? 10.578 1.222 -17.426 1.00 55.66 126 GLN A C 1
ATOM 971 O O . GLN A 1 126 ? 9.518 0.999 -16.838 1.00 55.66 126 GLN A O 1
ATOM 976 N N . ASP A 1 127 ? 11.313 0.278 -18.010 1.00 61.44 127 ASP A N 1
ATOM 977 C CA . ASP A 1 127 ? 11.177 -1.129 -17.652 1.00 61.44 127 ASP A CA 1
ATOM 978 C C . ASP A 1 127 ? 11.506 -1.252 -16.162 1.00 61.44 127 ASP A C 1
ATOM 980 O O . ASP A 1 127 ? 12.631 -0.996 -15.729 1.00 61.44 127 ASP A O 1
ATOM 984 N N . VAL A 1 128 ? 10.483 -1.546 -15.363 1.00 63.12 128 VAL A N 1
ATOM 985 C CA . VAL A 1 128 ? 10.593 -1.759 -13.920 1.00 63.12 128 VAL A CA 1
ATOM 986 C C . VAL A 1 128 ? 10.379 -3.240 -13.683 1.00 63.12 128 VAL A C 1
ATOM 988 O O . VAL A 1 128 ? 9.330 -3.756 -14.059 1.00 63.12 128 VAL A O 1
ATOM 991 N N . ASN A 1 129 ? 11.333 -3.905 -13.034 1.00 73.44 129 ASN A N 1
ATOM 992 C CA . ASN A 1 129 ? 11.164 -5.277 -12.573 1.00 73.44 129 ASN A CA 1
ATOM 993 C C . ASN A 1 129 ? 10.737 -5.299 -11.101 1.00 73.44 129 ASN A C 1
ATOM 995 O O . ASN A 1 129 ? 10.940 -4.340 -10.356 1.00 73.44 129 ASN A O 1
ATOM 999 N N . LEU A 1 130 ? 10.178 -6.423 -10.644 1.00 72.62 130 LEU A N 1
ATOM 1000 C CA . LEU A 1 130 ? 9.779 -6.598 -9.242 1.00 72.62 130 LEU A CA 1
ATOM 1001 C C . LEU A 1 130 ? 10.947 -6.374 -8.261 1.00 72.62 130 LEU A C 1
ATOM 1003 O O . LEU A 1 130 ? 10.749 -5.844 -7.172 1.00 72.62 130 LEU A O 1
ATOM 1007 N N . GLU A 1 131 ? 12.165 -6.736 -8.658 1.00 76.25 131 GLU A N 1
ATOM 1008 C CA . GLU A 1 131 ? 13.398 -6.527 -7.885 1.00 76.25 131 GLU A CA 1
ATOM 1009 C C . GLU A 1 131 ? 13.770 -5.049 -7.690 1.00 76.25 131 GLU A C 1
ATOM 1011 O O . GLU A 1 131 ? 14.454 -4.711 -6.724 1.00 76.25 131 GLU A O 1
ATOM 1016 N N . ASP A 1 132 ? 13.288 -4.163 -8.564 1.00 75.62 132 ASP A N 1
ATOM 1017 C CA . ASP A 1 132 ? 13.487 -2.718 -8.464 1.00 75.62 132 ASP A CA 1
ATOM 1018 C C . ASP A 1 132 ? 12.419 -2.047 -7.596 1.00 75.62 132 ASP A C 1
ATOM 1020 O O . ASP A 1 132 ? 12.480 -0.838 -7.358 1.00 75.62 132 ASP A O 1
ATOM 1024 N N . LEU A 1 133 ? 11.437 -2.808 -7.104 1.00 81.06 133 LEU A N 1
ATOM 1025 C CA . LEU A 1 133 ? 10.369 -2.319 -6.245 1.00 81.06 133 LEU A CA 1
ATOM 1026 C C . LEU A 1 133 ? 10.695 -2.598 -4.776 1.00 81.06 133 LEU A C 1
ATOM 1028 O O . LEU A 1 133 ? 11.244 -3.631 -4.396 1.00 81.06 133 LEU A O 1
ATOM 1032 N N . SER A 1 134 ? 10.361 -1.644 -3.918 1.00 85.50 134 SER A N 1
ATOM 1033 C CA . SER A 1 134 ? 10.236 -1.862 -2.481 1.00 85.50 134 SER A CA 1
ATOM 1034 C C . SER A 1 134 ? 8.761 -2.073 -2.179 1.00 85.50 134 SER A C 1
ATOM 1036 O O . SER A 1 134 ? 7.914 -1.402 -2.759 1.00 85.50 134 SER A O 1
ATOM 1038 N N . VAL A 1 135 ? 8.441 -2.981 -1.262 1.00 90.06 135 VAL A N 1
ATOM 1039 C CA . VAL A 1 135 ? 7.065 -3.166 -0.798 1.00 90.06 135 VAL A CA 1
ATOM 1040 C C . VAL A 1 135 ? 6.903 -2.452 0.535 1.00 90.06 135 VAL A C 1
ATOM 1042 O O . VAL A 1 135 ? 7.678 -2.660 1.469 1.00 90.06 135 VAL A O 1
ATOM 1045 N N . ARG A 1 136 ? 5.891 -1.592 0.636 1.00 91.75 136 ARG A N 1
ATOM 1046 C CA . ARG A 1 136 ? 5.553 -0.878 1.873 1.00 91.75 136 ARG A CA 1
ATOM 1047 C C . ARG A 1 136 ? 4.086 -1.072 2.203 1.00 91.75 136 ARG A C 1
ATOM 1049 O O . ARG A 1 136 ? 3.242 -1.047 1.315 1.00 91.75 136 ARG A O 1
ATOM 1056 N N . ILE A 1 137 ? 3.778 -1.219 3.483 1.00 92.12 137 ILE A N 1
ATOM 1057 C CA . ILE A 1 137 ? 2.407 -1.228 3.986 1.00 92.12 137 ILE A CA 1
ATOM 1058 C C . ILE A 1 137 ? 2.149 0.086 4.698 1.00 92.12 137 ILE A C 1
ATOM 1060 O O . ILE A 1 137 ? 2.875 0.449 5.621 1.00 92.12 137 ILE A O 1
ATOM 1064 N N . ILE A 1 138 ? 1.086 0.763 4.285 1.00 92.88 138 ILE A N 1
ATOM 1065 C CA . ILE A 1 138 ? 0.573 1.968 4.926 1.00 92.88 138 ILE A CA 1
ATOM 1066 C C . ILE A 1 138 ? -0.669 1.583 5.718 1.00 92.88 138 ILE A C 1
ATOM 1068 O O . ILE A 1 138 ? -1.541 0.889 5.200 1.00 92.88 138 ILE A O 1
ATOM 1072 N N . THR A 1 139 ? -0.756 2.042 6.963 1.00 91.44 139 THR A N 1
ATOM 1073 C CA . THR A 1 139 ? -1.940 1.907 7.820 1.00 91.44 139 THR A CA 1
ATOM 1074 C C . THR A 1 139 ? -2.307 3.267 8.384 1.00 91.44 139 THR A C 1
ATOM 1076 O O . THR A 1 139 ? -1.436 3.936 8.940 1.00 91.44 139 THR A O 1
ATOM 1079 N N . ARG A 1 140 ? -3.577 3.667 8.287 1.00 90.25 140 ARG A N 1
ATOM 1080 C CA . ARG A 1 140 ? -4.063 4.874 8.966 1.00 90.25 140 ARG A CA 1
ATOM 1081 C C . ARG A 1 140 ? -4.456 4.559 10.408 1.00 90.25 140 ARG A C 1
ATOM 1083 O O . ARG A 1 140 ? -5.154 3.574 10.649 1.00 90.25 140 ARG A O 1
ATOM 1090 N N . LEU A 1 141 ? -4.020 5.389 11.351 1.00 85.56 141 LEU A N 1
ATOM 1091 C CA . LEU A 1 141 ? -4.234 5.208 12.791 1.00 85.56 141 LEU A CA 1
ATOM 1092 C C . LEU A 1 141 ? -5.220 6.216 13.395 1.00 85.56 141 LEU A C 1
ATOM 1094 O O . LEU A 1 141 ? -5.951 5.841 14.308 1.00 85.56 141 LEU A O 1
ATOM 1098 N N . GLY A 1 142 ? -5.256 7.451 12.890 1.00 77.06 142 GLY A N 1
ATOM 1099 C CA . GLY A 1 142 ? -6.094 8.545 13.393 1.00 77.06 142 GLY A CA 1
ATOM 1100 C C . GLY A 1 142 ? -6.097 9.737 12.457 1.00 77.06 142 GLY A C 1
ATOM 1101 O O . GLY A 1 142 ? -5.193 9.793 11.593 1.00 77.06 142 GLY A O 1
#